Protein AF-A0ABD3QYZ2-F1 (afdb_monomer_lite)

Foldseek 3Di:
DDPVVVVVLVVCLVCCLVPNDQCPVPDDPVSSVVSLVPHDLPHDVLSCLPRDPDLVNLVVNCVVVVNDPDPDVDGSLLSVLQVVVLVCQQPDQDPVVLVVCLSVQASHQEHARAAGDPPRPVVSSVVSRPNHNYYHYHHDDDPDPPPDD

Organism: NCBI:txid382360

pLDDT: mean 82.1, std 14.22, range [35.53, 96.38]

Radius of gyration: 19.43 Å; chains: 1; bounding box: 58×26×64 Å

Secondary structure (DSSP, 8-state):
--HHHHHHHHHHHHHTTTS---HHHHS-HHHHHHHHHHS-S---HHHHHHH---HHHHHHHHHHTT------SS-HHHHHHHHHHHHHHHH---HHHHHHHTTTGGG--EEEEEEEPTT--HHHHHHT-TT--EEEEEE----------

Structure (mmCIF, N/CA/C/O backbone):
data_AF-A0ABD3QYZ2-F1
#
_entry.id   AF-A0ABD3QYZ2-F1
#
loop_
_atom_site.group_PDB
_atom_site.id
_atom_site.type_symbol
_atom_site.label_atom_id
_atom_site.label_alt_id
_atom_site.label_comp_id
_atom_site.label_asym_id
_atom_site.label_entity_id
_atom_site.label_seq_id
_atom_site.pdbx_PDB_ins_code
_atom_site.Cartn_x
_atom_site.Cartn_y
_atom_site.Cartn_z
_atom_site.occupancy
_atom_site.B_iso_or_equiv
_atom_site.auth_seq_id
_atom_site.auth_comp_id
_atom_site.auth_asym_id
_atom_site.auth_atom_id
_atom_site.pdbx_PDB_model_num
ATOM 1 N N . MET A 1 1 ? -14.288 8.506 27.638 1.00 55.12 1 MET A N 1
ATOM 2 C CA . MET A 1 1 ? -13.629 7.222 27.317 1.00 55.12 1 MET A CA 1
ATOM 3 C C . MET A 1 1 ? -12.723 6.863 28.482 1.00 55.12 1 MET A C 1
ATOM 5 O O . MET A 1 1 ? -12.199 7.773 29.112 1.00 55.12 1 MET A O 1
ATOM 9 N N . ASN A 1 2 ? -12.652 5.583 28.854 1.00 72.94 2 ASN A N 1
ATOM 10 C CA . ASN A 1 2 ? -11.931 5.132 30.047 1.00 72.94 2 ASN A CA 1
ATOM 11 C C . ASN A 1 2 ? -10.438 4.970 29.720 1.00 72.94 2 ASN A C 1
ATOM 13 O O . ASN A 1 2 ? -10.101 4.380 28.702 1.00 72.94 2 ASN A O 1
ATOM 17 N N . ALA A 1 3 ? -9.535 5.412 30.600 1.00 85.25 3 ALA A N 1
ATOM 18 C CA . ALA A 1 3 ? -8.085 5.352 30.356 1.00 85.25 3 ALA A CA 1
ATOM 19 C C . ALA A 1 3 ? -7.567 3.941 29.991 1.00 85.25 3 ALA A C 1
ATOM 21 O O . ALA A 1 3 ? -6.626 3.798 29.218 1.00 85.25 3 ALA A O 1
ATOM 22 N N . LEU A 1 4 ? -8.217 2.889 30.505 1.00 86.94 4 LEU A N 1
ATOM 23 C CA . LEU A 1 4 ? -7.903 1.495 30.176 1.00 86.94 4 LEU A CA 1
ATOM 24 C C . LEU A 1 4 ? -8.249 1.120 28.728 1.00 86.94 4 LEU A C 1
ATOM 26 O O . LEU A 1 4 ? -7.499 0.372 28.109 1.00 86.94 4 LEU A O 1
ATOM 30 N N . SER A 1 5 ? -9.362 1.625 28.181 1.00 87.62 5 SER A N 1
ATOM 31 C CA . SER A 1 5 ? -9.743 1.333 26.794 1.00 87.62 5 SER A CA 1
ATOM 32 C C . SER A 1 5 ? -8.816 2.022 25.799 1.00 87.62 5 SER A C 1
ATOM 34 O O . SER A 1 5 ? -8.468 1.421 24.789 1.00 87.62 5 SER A O 1
ATOM 36 N N . ASP A 1 6 ? -8.378 3.246 26.105 1.00 90.31 6 ASP A N 1
ATOM 37 C CA . ASP A 1 6 ? -7.425 3.961 25.252 1.00 90.31 6 ASP A CA 1
ATOM 38 C C . ASP A 1 6 ? -6.035 3.305 25.300 1.00 90.31 6 ASP A C 1
ATOM 40 O O . ASP A 1 6 ? -5.421 3.102 24.258 1.00 90.31 6 ASP A O 1
ATOM 44 N N . LEU A 1 7 ? -5.586 2.844 26.475 1.00 92.19 7 LEU A N 1
ATOM 45 C CA . LEU A 1 7 ? -4.326 2.103 26.592 1.00 92.19 7 LEU A CA 1
ATOM 46 C C . LEU A 1 7 ? -4.354 0.769 25.828 1.00 92.19 7 LEU A C 1
ATOM 48 O O . LEU A 1 7 ? -3.379 0.411 25.169 1.00 92.19 7 LEU A O 1
ATOM 52 N N . ALA A 1 8 ? -5.462 0.027 25.915 1.00 91.88 8 ALA A N 1
ATOM 53 C CA . ALA A 1 8 ? -5.625 -1.222 25.176 1.00 91.88 8 ALA A CA 1
ATOM 54 C C . ALA A 1 8 ? -5.615 -0.977 23.661 1.00 91.88 8 ALA A C 1
ATOM 56 O O . ALA A 1 8 ? -4.947 -1.704 22.928 1.00 91.88 8 ALA A O 1
ATOM 57 N N . PHE A 1 9 ? -6.303 0.070 23.203 1.00 94.06 9 PHE A N 1
ATOM 58 C CA . PHE A 1 9 ? -6.311 0.469 21.800 1.00 94.06 9 PHE A CA 1
ATOM 59 C C . PHE A 1 9 ? -4.901 0.811 21.299 1.00 94.06 9 PHE A C 1
ATOM 61 O O . PHE A 1 9 ? -4.452 0.244 20.304 1.00 94.06 9 PHE A O 1
ATOM 68 N N . ASP A 1 10 ? -4.166 1.659 22.023 1.00 94.19 10 ASP A N 1
ATOM 69 C CA . ASP A 1 10 ? -2.799 2.041 21.655 1.00 94.19 10 ASP A CA 1
ATOM 70 C C . ASP A 1 10 ? -1.863 0.830 21.587 1.00 94.19 10 ASP A C 1
ATOM 72 O O . 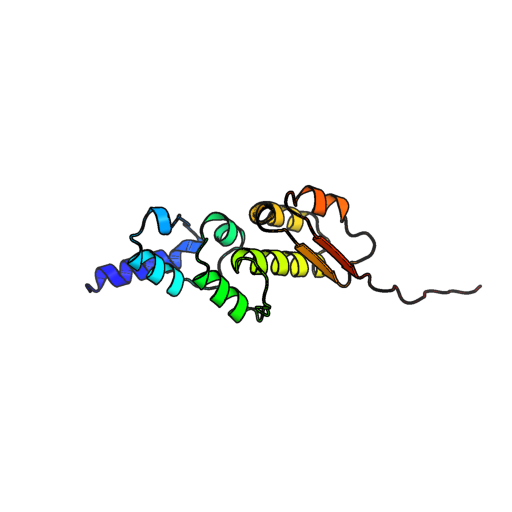ASP A 1 10 ? -0.988 0.757 20.720 1.00 94.19 10 ASP A O 1
ATOM 76 N N . GLN A 1 11 ? -2.038 -0.135 22.494 1.00 94.25 11 GLN A N 1
ATOM 77 C CA . GLN A 1 11 ? -1.252 -1.361 22.488 1.00 94.25 11 GLN A CA 1
ATOM 78 C C . GLN A 1 11 ? -1.548 -2.212 21.250 1.00 94.25 11 GLN A C 1
ATOM 80 O O . GLN A 1 11 ? -0.606 -2.685 20.617 1.00 94.25 11 GLN A O 1
ATOM 85 N N . VAL A 1 12 ? -2.825 -2.367 20.885 1.00 94.31 12 VAL A N 1
ATOM 86 C CA . VAL A 1 12 ? -3.251 -3.114 19.691 1.00 94.31 12 VAL A CA 1
ATOM 87 C C . VAL A 1 12 ? -2.685 -2.480 18.419 1.00 94.31 12 VAL A C 1
ATOM 89 O O . VAL A 1 12 ? -2.134 -3.191 17.579 1.00 94.31 12 VAL A O 1
ATOM 92 N N . VAL A 1 13 ? -2.743 -1.148 18.302 1.00 95.31 13 VAL A N 1
ATOM 93 C CA . VAL A 1 13 ? -2.150 -0.404 17.176 1.00 95.31 13 VAL A CA 1
ATOM 94 C C . VAL A 1 13 ? -0.640 -0.647 17.091 1.00 95.31 13 VAL A C 1
ATOM 96 O O . VAL A 1 13 ? -0.121 -0.956 16.021 1.00 95.31 13 VAL A O 1
ATOM 99 N N . LYS A 1 14 ? 0.079 -0.566 18.218 1.00 94.44 14 LYS A N 1
ATOM 100 C CA . LYS A 1 14 ? 1.539 -0.763 18.256 1.00 94.44 14 LYS A CA 1
ATOM 101 C C . LYS A 1 14 ? 1.967 -2.195 17.943 1.00 94.44 14 LYS A C 1
ATOM 103 O O . LYS A 1 14 ? 3.025 -2.390 17.351 1.00 94.44 14 LYS A O 1
ATOM 108 N N . SER A 1 15 ? 1.182 -3.193 18.345 1.00 94.50 15 SER A N 1
ATOM 109 C CA . SER A 1 15 ? 1.505 -4.604 18.110 1.00 94.50 15 SER A CA 1
ATOM 110 C C . SER A 1 15 ? 1.059 -5.123 16.746 1.00 94.50 15 SER A C 1
ATOM 112 O O . SER A 1 15 ? 1.326 -6.277 16.432 1.00 94.50 15 SER A O 1
ATOM 114 N N . PHE A 1 16 ? 0.382 -4.314 15.929 1.00 95.69 16 PHE A N 1
ATOM 115 C CA . PHE A 1 16 ? -0.224 -4.799 14.689 1.00 95.69 16 PHE A CA 1
ATOM 116 C C . PHE A 1 16 ? 0.778 -5.459 13.734 1.00 95.69 16 PHE A C 1
ATOM 118 O O . PHE A 1 16 ? 0.497 -6.514 13.180 1.00 95.69 16 PHE A O 1
ATOM 125 N N . ASN A 1 17 ? 1.981 -4.895 13.586 1.00 93.19 17 ASN A N 1
ATOM 126 C CA . ASN A 1 17 ? 2.993 -5.460 12.687 1.00 93.19 17 ASN A CA 1
ATOM 127 C C . ASN A 1 17 ? 3.524 -6.829 13.164 1.00 93.19 17 ASN A C 1
ATOM 129 O O . ASN A 1 17 ? 3.999 -7.615 12.352 1.00 93.19 17 ASN A O 1
ATOM 133 N N . SER A 1 18 ? 3.469 -7.120 14.471 1.00 93.69 18 SER A N 1
ATOM 134 C CA . SER A 1 18 ? 3.923 -8.400 15.037 1.00 93.69 18 SER A CA 1
ATOM 135 C C . SER A 1 18 ? 2.799 -9.420 15.225 1.00 93.69 18 SER A C 1
ATOM 137 O O . SER A 1 18 ? 3.064 -10.620 15.221 1.00 93.69 18 SER A O 1
ATOM 139 N N . ALA A 1 19 ? 1.559 -8.960 15.380 1.00 94.19 19 ALA A N 1
ATOM 140 C CA . ALA A 1 19 ? 0.366 -9.786 15.519 1.00 94.19 19 ALA A CA 1
ATOM 141 C C . ALA A 1 19 ? -0.781 -9.188 14.682 1.00 94.19 19 ALA A C 1
ATOM 143 O O . ALA A 1 19 ? -1.698 -8.576 15.242 1.00 94.19 19 ALA A O 1
ATOM 144 N N . PRO A 1 20 ? -0.714 -9.313 13.344 1.00 94.56 20 PRO A N 1
ATOM 145 C CA . PRO A 1 20 ? -1.710 -8.733 12.459 1.00 94.56 20 PRO A CA 1
ATOM 146 C C . PRO A 1 20 ? -3.039 -9.490 12.543 1.00 94.56 20 PRO A C 1
ATOM 148 O O . PRO A 1 20 ? -3.093 -10.680 12.857 1.00 94.56 20 PRO A O 1
ATOM 151 N N . PHE A 1 21 ? -4.119 -8.781 12.248 1.00 95.06 21 PHE A N 1
ATOM 152 C CA . PHE A 1 21 ? -5.486 -9.295 12.180 1.00 95.06 21 PHE A CA 1
ATOM 153 C C . PHE A 1 21 ? -6.269 -8.472 11.156 1.00 95.06 21 PHE A C 1
ATOM 155 O O . PHE A 1 21 ? -5.803 -7.407 10.774 1.00 95.06 21 PHE A O 1
ATOM 162 N N . HIS A 1 22 ? -7.449 -8.922 10.727 1.00 93.44 22 HIS A N 1
ATOM 163 C CA . HIS A 1 22 ? -8.315 -8.142 9.836 1.00 93.44 22 HIS A CA 1
ATOM 164 C C . HIS A 1 22 ? -9.157 -7.151 10.659 1.00 93.44 22 HIS A C 1
ATOM 166 O O . HIS A 1 22 ? -10.106 -7.577 11.328 1.00 93.44 22 HIS A O 1
ATOM 172 N N . PRO A 1 23 ? -8.841 -5.837 10.674 1.00 92.75 23 PRO A N 1
ATOM 173 C CA . PRO A 1 23 ? -9.516 -4.902 11.572 1.00 92.75 23 PRO A CA 1
ATOM 174 C C . PRO A 1 23 ? -10.986 -4.706 11.209 1.00 92.75 23 PRO A C 1
ATOM 176 O O . PRO A 1 23 ? -11.814 -4.561 12.101 1.00 92.75 23 PRO A O 1
ATOM 179 N N . GLU A 1 24 ? -11.320 -4.781 9.922 1.00 90.12 24 GLU A N 1
ATOM 180 C CA . GLU A 1 24 ? -12.693 -4.656 9.417 1.00 90.12 24 GLU A CA 1
ATOM 181 C C . GLU A 1 24 ? -13.590 -5.846 9.792 1.00 90.12 24 GLU A C 1
ATOM 183 O O . GLU A 1 24 ? -14.807 -5.699 9.869 1.00 90.12 24 GLU A O 1
ATOM 188 N N . GLU A 1 25 ? -13.003 -7.016 10.064 1.00 92.00 25 GLU A N 1
ATOM 189 C CA . GLU A 1 25 ? -13.743 -8.212 10.485 1.00 92.00 25 GLU A CA 1
ATOM 190 C C . GLU A 1 25 ? -13.966 -8.258 12.003 1.00 92.00 25 GLU A C 1
ATOM 192 O O . GLU A 1 25 ? -14.962 -8.810 12.473 1.00 92.00 25 GLU A O 1
ATOM 197 N N . LEU A 1 26 ? -13.028 -7.703 12.781 1.00 91.44 26 LEU A N 1
ATOM 198 C CA . LEU A 1 26 ? -13.004 -7.838 14.242 1.00 91.44 26 LEU A CA 1
ATOM 199 C C . LEU A 1 26 ? -13.438 -6.578 14.999 1.00 91.44 26 LEU A C 1
ATOM 201 O O . LEU A 1 26 ? -13.840 -6.674 16.161 1.00 91.44 26 LEU A O 1
ATOM 205 N N . LEU A 1 27 ? -13.336 -5.400 14.385 1.00 91.38 27 LEU A N 1
ATOM 206 C CA . LEU A 1 27 ? -13.676 -4.122 15.005 1.00 91.38 27 LEU A CA 1
ATOM 207 C C . LEU A 1 27 ? -14.968 -3.575 14.400 1.00 91.38 27 LEU A C 1
ATOM 209 O O . LEU A 1 27 ? -15.303 -3.819 13.245 1.00 91.38 27 LEU A O 1
ATOM 213 N N . ASN A 1 28 ? -15.704 -2.785 15.182 1.00 93.25 28 ASN A N 1
ATOM 214 C CA . ASN A 1 28 ? -16.773 -1.981 14.596 1.00 93.25 28 ASN A CA 1
ATOM 215 C C . ASN A 1 28 ? -16.175 -0.892 13.688 1.00 93.25 28 ASN A C 1
ATOM 217 O O . ASN A 1 28 ? -15.015 -0.511 13.849 1.00 93.25 28 ASN A O 1
ATOM 221 N N . ARG A 1 29 ? -16.995 -0.365 12.775 1.00 92.25 29 ARG A N 1
ATOM 222 C CA . ARG A 1 29 ? -16.572 0.611 11.767 1.00 92.25 29 ARG A CA 1
ATOM 223 C C . ARG A 1 29 ? -15.824 1.813 12.355 1.00 92.25 29 ARG A C 1
ATOM 225 O O . ARG A 1 29 ? -14.715 2.091 11.919 1.00 92.25 29 ARG A O 1
ATOM 232 N N . ASP A 1 30 ? -16.381 2.479 13.365 1.00 92.69 30 ASP A N 1
ATOM 233 C CA . ASP A 1 30 ? -15.774 3.686 13.950 1.00 92.69 30 ASP A CA 1
ATOM 234 C C . ASP A 1 30 ? -14.410 3.387 14.604 1.00 92.69 30 ASP A C 1
ATOM 236 O O . ASP A 1 30 ? -13.476 4.190 14.550 1.00 92.69 30 ASP A O 1
ATOM 240 N N . VAL A 1 31 ? -14.273 2.210 15.225 1.00 93.00 31 VAL A N 1
ATOM 241 C CA . VAL A 1 31 ? -13.019 1.761 15.840 1.00 93.00 31 VAL A CA 1
ATOM 242 C C . VAL A 1 31 ? -12.009 1.326 14.778 1.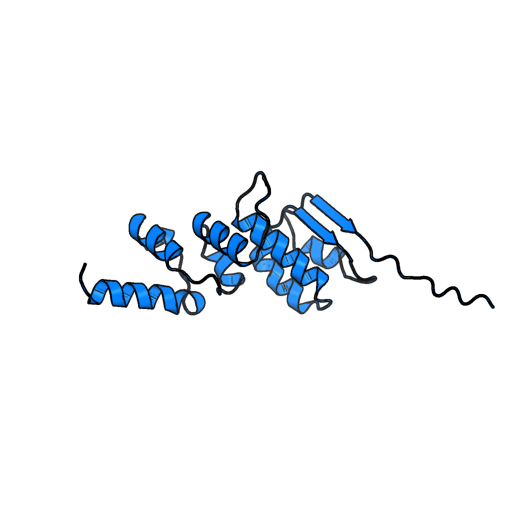00 93.00 31 VAL A C 1
ATOM 244 O O . VAL A 1 31 ? -10.826 1.607 14.957 1.00 93.00 31 VAL A O 1
ATOM 247 N N . ALA A 1 32 ? -12.441 0.699 13.681 1.00 94.44 32 ALA A N 1
ATOM 248 C CA . ALA A 1 32 ? -11.580 0.360 12.548 1.00 94.44 32 ALA A CA 1
ATOM 249 C C . ALA A 1 32 ? -11.043 1.627 11.860 1.00 94.44 32 ALA A C 1
ATOM 251 O O . ALA A 1 32 ? -9.837 1.752 11.664 1.00 94.44 32 ALA A O 1
ATOM 252 N N . GLU A 1 33 ? -11.903 2.616 11.599 1.00 93.75 33 GLU A N 1
ATOM 253 C CA . GLU A 1 33 ? -11.501 3.915 11.041 1.00 93.75 33 GLU A CA 1
ATOM 254 C C . GLU A 1 33 ? -10.482 4.619 11.962 1.00 93.75 33 GLU A C 1
ATOM 256 O O . GLU A 1 33 ? -9.423 5.068 11.510 1.00 93.75 33 GLU A O 1
ATOM 261 N N . ARG A 1 34 ? -10.731 4.641 13.283 1.00 95.38 34 ARG A N 1
ATOM 262 C CA . ARG A 1 34 ? -9.770 5.167 14.274 1.00 95.38 34 ARG A CA 1
ATOM 263 C C . ARG A 1 34 ? -8.464 4.365 14.294 1.00 95.38 34 ARG A C 1
ATOM 265 O O . ARG A 1 34 ? -7.392 4.959 14.436 1.00 95.38 34 ARG A O 1
ATOM 272 N N . PHE A 1 35 ? -8.544 3.038 14.196 1.00 96.38 35 PHE A N 1
ATOM 273 C CA . PHE A 1 35 ? -7.394 2.131 14.168 1.00 96.38 35 PHE A CA 1
ATOM 274 C C . PHE A 1 35 ? -6.497 2.446 12.978 1.00 96.38 35 PHE A C 1
ATOM 276 O O . PHE A 1 35 ? -5.325 2.765 13.177 1.00 96.38 35 PHE A O 1
ATOM 283 N N . PHE A 1 36 ? -7.057 2.465 11.767 1.00 96.12 36 PHE A N 1
ATOM 284 C CA . PHE A 1 36 ? -6.297 2.779 10.567 1.00 96.12 36 PHE A CA 1
ATOM 285 C C . PHE A 1 36 ? -5.714 4.181 10.638 1.00 96.12 36 PHE A C 1
ATOM 287 O O . PHE A 1 36 ? -4.539 4.336 10.331 1.00 96.12 36 PHE A O 1
ATOM 294 N N . ALA A 1 37 ? -6.462 5.187 11.105 1.00 95.12 37 ALA A N 1
ATOM 295 C CA . ALA A 1 37 ? -5.959 6.553 11.279 1.00 95.12 37 ALA A CA 1
ATOM 296 C C . ALA A 1 37 ? -4.772 6.667 12.259 1.00 95.12 37 ALA A C 1
ATOM 298 O O . ALA A 1 37 ? -3.940 7.559 12.098 1.00 95.12 37 ALA A O 1
ATOM 299 N N . SER A 1 38 ? -4.686 5.771 13.247 1.00 95.19 38 SER A N 1
ATOM 300 C CA . SER A 1 38 ? -3.622 5.752 14.266 1.00 95.19 38 SER A CA 1
ATOM 301 C C . SER A 1 38 ? -2.428 4.874 13.886 1.00 95.19 38 SER A C 1
ATOM 303 O O . SER A 1 38 ? -1.392 4.924 14.549 1.00 95.19 38 SER A O 1
ATOM 305 N N . LEU A 1 39 ? -2.575 4.039 12.857 1.00 95.75 39 LEU A N 1
ATOM 306 C CA . LEU A 1 39 ? -1.565 3.069 12.467 1.00 95.75 39 LEU A CA 1
ATOM 307 C C . LEU A 1 39 ? -0.340 3.761 11.852 1.00 95.75 39 LEU A C 1
ATOM 309 O O . LEU A 1 39 ? -0.464 4.674 11.033 1.00 95.75 39 LEU A O 1
ATOM 313 N N . SER A 1 40 ? 0.849 3.303 12.254 1.00 93.31 40 SER A N 1
ATOM 314 C CA . SER A 1 40 ? 2.127 3.747 11.685 1.00 93.31 40 SER A CA 1
ATOM 315 C C . SER A 1 40 ? 2.187 3.447 10.188 1.00 93.31 40 SER A C 1
ATOM 317 O O . SER A 1 40 ? 1.642 2.442 9.751 1.00 93.31 40 SER A O 1
ATOM 319 N N . THR A 1 41 ? 2.898 4.267 9.413 1.00 92.12 41 THR A N 1
ATOM 320 C CA . THR A 1 41 ? 3.212 3.982 8.000 1.00 92.12 41 THR A CA 1
ATOM 321 C C . THR A 1 41 ? 4.410 3.039 7.825 1.00 92.12 41 THR A C 1
ATOM 323 O O . THR A 1 41 ? 4.715 2.628 6.706 1.00 92.12 41 THR A O 1
ATOM 326 N N . ASP A 1 42 ? 5.083 2.679 8.921 1.00 91.69 42 ASP A N 1
ATOM 327 C CA . ASP A 1 42 ? 6.207 1.737 8.966 1.00 91.69 42 ASP A CA 1
ATOM 328 C C . ASP A 1 42 ? 5.722 0.315 9.300 1.00 91.69 42 ASP A C 1
ATOM 330 O O . ASP A 1 42 ? 5.949 -0.220 10.387 1.00 91.69 42 ASP A O 1
ATOM 334 N N . ILE A 1 43 ? 4.951 -0.266 8.380 1.00 92.19 43 ILE A N 1
ATOM 335 C CA . ILE A 1 43 ? 4.412 -1.629 8.468 1.00 92.19 43 ILE A CA 1
ATOM 336 C C . ILE A 1 43 ? 5.010 -2.453 7.331 1.00 92.19 43 ILE A C 1
ATOM 338 O O . ILE A 1 43 ? 5.189 -1.951 6.219 1.00 92.19 43 ILE A O 1
ATOM 342 N N . SER A 1 44 ? 5.319 -3.720 7.611 1.00 90.81 44 SER A N 1
ATOM 343 C CA . SER A 1 44 ? 5.896 -4.624 6.613 1.00 90.81 44 SER A CA 1
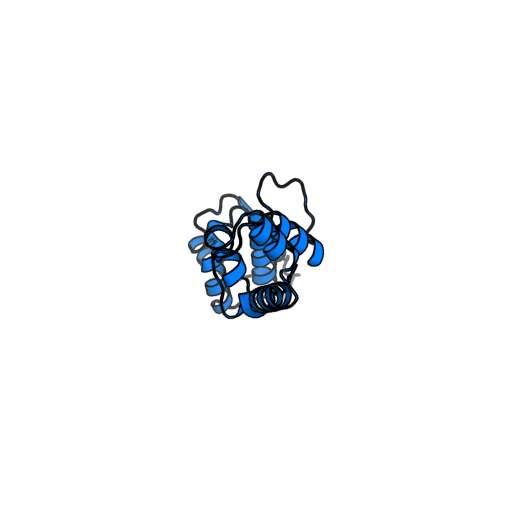ATOM 344 C C . SER A 1 44 ? 4.943 -4.846 5.439 1.00 90.81 44 SER A C 1
ATOM 346 O O . SER A 1 44 ? 3.727 -4.943 5.611 1.00 90.81 44 SER A O 1
ATOM 348 N N . GLU A 1 45 ? 5.481 -4.956 4.226 1.00 88.19 45 GLU A N 1
ATOM 349 C CA . GLU A 1 45 ? 4.643 -4.966 3.028 1.00 88.19 45 GLU A CA 1
ATOM 350 C C . GLU A 1 45 ? 3.764 -6.220 2.914 1.00 88.19 45 GLU A C 1
ATOM 352 O O . GLU A 1 45 ? 2.667 -6.149 2.366 1.00 88.19 45 GLU A O 1
ATOM 357 N N . SER A 1 46 ? 4.195 -7.349 3.486 1.00 88.00 46 SER A N 1
ATOM 358 C CA . SER A 1 46 ? 3.372 -8.559 3.583 1.00 88.00 46 SER A CA 1
ATOM 359 C C . SER A 1 46 ? 2.144 -8.349 4.467 1.00 88.00 46 SER A C 1
ATOM 361 O O . SER A 1 46 ? 1.060 -8.822 4.132 1.00 88.00 46 SER A O 1
ATOM 363 N N . VAL A 1 47 ? 2.284 -7.601 5.566 1.00 91.44 47 VAL A N 1
ATOM 364 C CA . VAL A 1 47 ? 1.153 -7.249 6.430 1.00 91.44 47 VAL A CA 1
ATOM 365 C C . VAL A 1 47 ? 0.221 -6.275 5.714 1.00 91.44 47 VAL A C 1
ATOM 367 O O . VAL A 1 47 ? -0.992 -6.474 5.730 1.00 91.44 47 VAL A O 1
ATOM 370 N N . LEU A 1 48 ? 0.777 -5.267 5.034 1.00 92.81 48 LEU A N 1
ATOM 371 C CA . LEU A 1 48 ? -0.001 -4.319 4.231 1.00 92.81 48 LEU A CA 1
ATOM 372 C C . LEU A 1 48 ? -0.837 -5.019 3.155 1.00 92.81 48 LEU A C 1
ATOM 374 O O . LEU A 1 48 ? -1.994 -4.666 2.944 1.00 92.81 48 LEU A O 1
ATOM 378 N N . ALA A 1 49 ? -0.252 -5.999 2.465 1.00 90.19 49 ALA A N 1
ATOM 379 C CA . ALA A 1 49 ? -0.905 -6.662 1.345 1.00 90.19 49 ALA A CA 1
ATOM 380 C C . ALA A 1 49 ? -2.100 -7.512 1.792 1.00 90.19 49 ALA A C 1
ATOM 382 O O . ALA A 1 49 ? -3.110 -7.563 1.088 1.00 90.19 49 ALA A O 1
ATOM 383 N N . VAL A 1 50 ? -1.992 -8.141 2.966 1.00 90.94 50 VAL A N 1
ATOM 384 C CA . VAL A 1 50 ? -2.960 -9.133 3.450 1.00 90.94 50 VAL A CA 1
ATOM 385 C C . VAL A 1 50 ? -4.012 -8.535 4.384 1.00 90.94 50 VAL A C 1
ATOM 387 O O . VAL A 1 50 ? -5.167 -8.930 4.308 1.00 90.94 50 VAL A O 1
ATOM 390 N N . PHE A 1 51 ? -3.641 -7.604 5.268 1.00 93.38 51 PHE A N 1
ATOM 391 C CA . PHE A 1 51 ? -4.493 -7.216 6.405 1.00 93.38 51 PHE A CA 1
ATOM 392 C C . PHE A 1 51 ? -5.029 -5.785 6.352 1.00 93.38 51 PHE A C 1
ATOM 394 O O . PHE A 1 51 ? -5.793 -5.392 7.234 1.00 93.38 51 PHE A O 1
ATOM 401 N N . ILE A 1 52 ? -4.619 -4.990 5.363 1.00 92.88 52 ILE A N 1
ATOM 402 C CA . ILE A 1 52 ? -5.064 -3.603 5.225 1.00 92.88 52 ILE A CA 1
ATOM 403 C C . ILE A 1 52 ? -5.685 -3.406 3.849 1.00 92.88 52 ILE A C 1
ATOM 405 O O . ILE A 1 52 ? -5.006 -3.580 2.840 1.00 92.88 52 ILE A O 1
ATOM 409 N N . ASP A 1 53 ? -6.942 -2.973 3.820 1.00 90.44 53 ASP A N 1
ATOM 410 C CA . ASP A 1 53 ? -7.649 -2.538 2.608 1.00 90.44 53 ASP A CA 1
ATOM 411 C C . ASP A 1 53 ? -8.141 -1.080 2.698 1.00 90.44 53 ASP A C 1
ATOM 413 O O . ASP A 1 53 ? -8.692 -0.548 1.736 1.00 90.44 53 ASP A O 1
ATOM 417 N N . ASP A 1 54 ? -7.866 -0.395 3.816 1.00 92.62 54 ASP A N 1
ATOM 418 C CA . ASP A 1 54 ? -8.276 0.992 4.043 1.00 92.62 54 ASP A CA 1
ATOM 419 C C . ASP A 1 54 ? -7.564 1.971 3.097 1.00 92.62 54 ASP A C 1
ATOM 421 O O . ASP A 1 54 ? -6.359 2.233 3.192 1.00 92.62 54 ASP A O 1
ATOM 425 N N . ASP A 1 55 ? -8.339 2.561 2.191 1.00 91.00 55 ASP A N 1
ATOM 426 C CA . ASP A 1 55 ? -7.847 3.504 1.184 1.00 91.00 55 ASP A CA 1
ATOM 427 C C . ASP A 1 55 ? -7.296 4.790 1.835 1.00 91.00 55 ASP A C 1
ATOM 429 O O . ASP A 1 55 ? -6.317 5.373 1.363 1.00 91.00 55 ASP A O 1
ATOM 433 N N . GLY A 1 56 ? -7.849 5.192 2.988 1.00 91.62 56 GLY A N 1
ATOM 434 C CA . GLY A 1 56 ? -7.356 6.321 3.778 1.00 91.62 56 GLY A CA 1
ATOM 435 C C . GLY A 1 56 ? -5.939 6.099 4.316 1.00 91.62 56 GLY A C 1
ATOM 436 O O . GLY A 1 56 ? -5.106 7.011 4.282 1.00 91.62 56 GLY A O 1
ATOM 437 N N . TYR A 1 57 ? -5.638 4.890 4.783 1.00 94.62 57 TYR A N 1
ATOM 438 C CA . TYR A 1 57 ? -4.312 4.474 5.219 1.00 94.62 57 TYR A CA 1
ATOM 439 C C . TYR A 1 57 ? -3.320 4.505 4.058 1.00 94.62 57 TYR A C 1
ATOM 441 O O . TYR A 1 57 ? -2.274 5.151 4.170 1.00 94.62 57 TYR A O 1
ATOM 449 N N . PHE A 1 58 ? -3.656 3.879 2.925 1.00 93.44 58 PHE A N 1
ATOM 450 C CA . PHE A 1 58 ? -2.765 3.872 1.764 1.00 93.44 58 PHE A CA 1
ATOM 451 C C . PHE A 1 58 ? -2.553 5.272 1.185 1.00 93.44 58 PHE A C 1
ATOM 453 O O . PHE A 1 58 ? -1.434 5.596 0.791 1.00 93.44 58 PHE A O 1
ATOM 460 N N . SER A 1 59 ? -3.564 6.143 1.221 1.00 92.00 59 SER A N 1
ATOM 461 C CA . SER A 1 59 ? -3.414 7.550 0.841 1.00 92.00 59 SER A CA 1
ATOM 462 C C . SER A 1 59 ? -2.335 8.252 1.675 1.00 92.00 59 SER A C 1
ATOM 464 O O . SER A 1 59 ? -1.416 8.863 1.122 1.00 92.00 59 SER A O 1
ATOM 466 N N . ARG A 1 60 ? -2.382 8.112 3.010 1.00 93.44 60 ARG A N 1
ATOM 467 C CA . ARG A 1 60 ? -1.361 8.683 3.909 1.00 93.44 60 ARG A CA 1
ATOM 468 C C . ARG A 1 60 ? 0.011 8.051 3.694 1.00 93.44 60 ARG A C 1
ATOM 470 O O . ARG A 1 60 ? 1.018 8.760 3.706 1.00 93.44 60 ARG A O 1
ATOM 477 N N . LEU A 1 61 ? 0.061 6.739 3.474 1.00 93.25 61 LEU A N 1
ATOM 478 C CA . LEU A 1 61 ? 1.301 6.021 3.193 1.00 93.25 61 LEU A CA 1
ATOM 479 C C . LEU A 1 61 ? 1.963 6.534 1.905 1.00 93.25 61 LEU A C 1
ATOM 481 O O . LEU A 1 61 ? 3.136 6.908 1.938 1.00 93.25 61 LEU A O 1
ATOM 485 N N . CYS A 1 62 ? 1.212 6.643 0.807 1.00 91.19 62 CYS A N 1
ATOM 486 C CA . CYS A 1 62 ? 1.689 7.209 -0.455 1.00 91.19 62 CYS A CA 1
ATOM 487 C C . CYS A 1 62 ? 2.214 8.638 -0.274 1.00 91.19 62 CYS A C 1
ATOM 489 O O . CYS A 1 62 ? 3.322 8.940 -0.720 1.00 91.19 62 CYS A O 1
ATOM 491 N N . GLN A 1 63 ? 1.471 9.494 0.436 1.00 90.31 63 GLN A N 1
ATOM 492 C CA . GLN A 1 63 ? 1.904 10.865 0.732 1.00 90.31 63 GLN A CA 1
ATOM 493 C C . GLN A 1 63 ? 3.218 10.896 1.521 1.00 90.31 63 GLN A C 1
ATOM 495 O O . GLN A 1 63 ? 4.121 11.655 1.174 1.00 90.31 63 GLN A O 1
ATOM 500 N N . SER A 1 64 ? 3.360 10.041 2.540 1.00 90.94 64 SER A N 1
ATOM 501 C CA . SER A 1 64 ? 4.574 9.973 3.367 1.00 90.94 64 SER A CA 1
ATOM 502 C C . SER A 1 64 ? 5.821 9.550 2.583 1.00 90.94 64 SER A C 1
ATOM 504 O O . SER A 1 64 ? 6.929 9.953 2.931 1.00 90.94 64 SER A O 1
ATOM 506 N N . ARG A 1 65 ? 5.642 8.782 1.500 1.00 87.69 65 ARG A N 1
ATOM 507 C CA . ARG A 1 65 ? 6.717 8.341 0.600 1.00 87.69 65 ARG A CA 1
ATOM 508 C C . ARG A 1 65 ? 6.904 9.246 -0.622 1.00 87.69 65 ARG A C 1
ATOM 510 O O . ARG A 1 65 ? 7.708 8.931 -1.490 1.00 87.69 65 ARG A O 1
ATOM 517 N N . GLY A 1 66 ? 6.174 10.360 -0.712 1.00 85.75 66 GLY A N 1
ATOM 518 C CA . GLY A 1 66 ? 6.242 11.264 -1.863 1.00 85.75 66 GLY A CA 1
ATOM 519 C C . GLY A 1 66 ? 5.724 10.647 -3.168 1.00 85.75 66 GLY A C 1
ATOM 520 O O . GLY A 1 66 ? 6.045 11.143 -4.248 1.00 85.75 66 GLY A O 1
ATOM 521 N N . ILE A 1 67 ? 4.923 9.580 -3.087 1.00 85.50 67 ILE A N 1
ATOM 522 C CA . ILE A 1 67 ? 4.310 8.946 -4.255 1.00 85.50 67 ILE A CA 1
ATOM 523 C C . ILE A 1 67 ? 3.247 9.902 -4.785 1.00 85.50 67 ILE A C 1
ATOM 525 O O . ILE A 1 67 ? 2.263 10.208 -4.106 1.00 85.50 67 ILE A O 1
ATOM 529 N N . ALA A 1 68 ? 3.459 10.396 -6.005 1.00 74.31 68 ALA A N 1
ATOM 530 C CA . ALA A 1 68 ? 2.524 11.303 -6.643 1.00 74.31 68 ALA A CA 1
ATOM 531 C C . ALA A 1 68 ? 1.204 10.573 -6.894 1.00 74.31 68 ALA A C 1
ATOM 533 O O . ALA A 1 68 ? 1.116 9.702 -7.761 1.00 74.31 68 ALA A O 1
ATOM 534 N N . ILE A 1 69 ? 0.172 10.985 -6.162 1.00 69.06 69 ILE A N 1
ATOM 535 C CA . ILE A 1 69 ? -1.216 10.626 -6.422 1.00 69.06 69 ILE A CA 1
ATOM 536 C C . ILE A 1 69 ? -1.608 11.322 -7.728 1.00 69.06 69 ILE A C 1
ATOM 538 O O . ILE A 1 69 ? -2.193 12.403 -7.741 1.00 69.06 69 ILE A O 1
ATOM 542 N N . LYS A 1 70 ? -1.182 10.768 -8.863 1.00 61.12 70 LYS A N 1
ATOM 543 C CA . LYS A 1 70 ? -1.799 11.106 -10.142 1.00 61.12 70 LYS A CA 1
ATOM 544 C C . LYS A 1 70 ? -3.211 10.541 -10.130 1.00 61.12 70 LYS A C 1
ATOM 546 O O . LYS A 1 70 ? -3.494 9.622 -9.365 1.00 61.12 70 LYS A O 1
ATOM 551 N N . GLU A 1 71 ? -4.074 11.073 -10.988 1.00 52.81 71 GLU A N 1
ATOM 552 C CA . GLU A 1 71 ? -5.384 10.498 -11.305 1.00 52.81 71 GLU A CA 1
ATOM 553 C C . GLU A 1 71 ? -5.199 9.097 -11.923 1.00 52.81 71 GLU A C 1
ATOM 555 O O . GLU A 1 71 ? -5.347 8.876 -13.122 1.00 52.81 71 GLU A O 1
ATOM 560 N N . HIS A 1 72 ? -4.779 8.134 -11.112 1.00 51.19 72 HIS A N 1
ATOM 561 C CA . HIS A 1 72 ? -4.868 6.725 -11.411 1.00 51.19 72 HIS A CA 1
ATOM 562 C C . HIS A 1 72 ? -6.328 6.353 -11.191 1.00 51.19 72 HIS A C 1
ATOM 564 O O . HIS A 1 72 ? -6.907 6.654 -10.152 1.00 51.19 72 HIS A O 1
ATOM 570 N N . CYS A 1 73 ? -6.943 5.702 -12.171 1.00 54.06 73 CYS A N 1
ATOM 571 C CA . CYS A 1 73 ? -8.324 5.226 -12.085 1.00 54.06 73 CYS A CA 1
ATOM 572 C C . CYS A 1 73 ? -8.496 4.030 -11.112 1.00 54.06 73 CYS A C 1
ATOM 574 O O . CYS A 1 73 ? -9.384 3.212 -11.327 1.00 54.06 73 CYS A O 1
ATOM 576 N N . TYR A 1 74 ? -7.634 3.896 -10.095 1.00 67.44 74 TYR A N 1
ATOM 577 C CA . TYR A 1 74 ? -7.464 2.714 -9.240 1.00 67.44 74 TYR A CA 1
ATOM 578 C C . TYR A 1 74 ? -7.199 3.099 -7.766 1.00 67.44 74 TYR A C 1
ATOM 580 O O . TYR A 1 74 ? -7.025 4.277 -7.462 1.00 67.44 74 T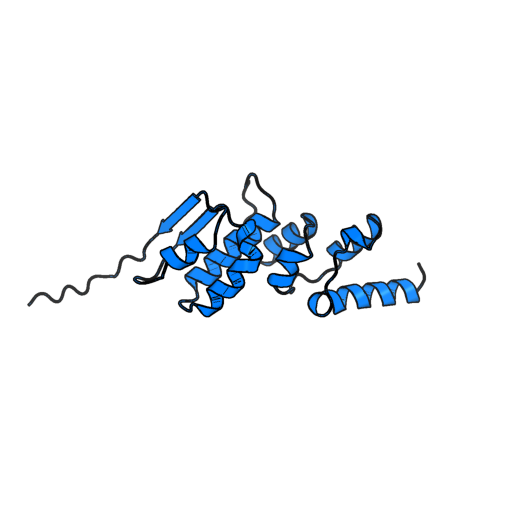YR A O 1
ATOM 588 N N . SER A 1 75 ? -7.186 2.116 -6.853 1.00 86.06 75 SER A N 1
ATOM 589 C CA . SER A 1 75 ? -7.017 2.306 -5.396 1.00 86.06 75 SER A CA 1
ATOM 590 C C . SER A 1 75 ? -5.600 2.745 -4.992 1.00 86.06 75 SER A C 1
ATOM 592 O O . SER A 1 75 ? -4.622 2.442 -5.685 1.00 86.06 75 SER A O 1
ATOM 594 N N . TYR A 1 76 ? -5.450 3.401 -3.831 1.00 89.62 76 TYR A N 1
ATOM 595 C CA . TYR A 1 76 ? -4.121 3.775 -3.316 1.00 89.62 76 TYR A CA 1
ATOM 596 C C . TYR A 1 76 ? -3.254 2.557 -2.984 1.00 89.62 76 TYR A C 1
ATOM 598 O O . TYR A 1 76 ? -2.033 2.612 -3.131 1.00 89.62 76 TYR A O 1
ATOM 606 N N . LYS A 1 77 ? -3.877 1.443 -2.578 1.00 91.38 77 LYS A N 1
ATOM 607 C CA . LYS A 1 77 ? -3.200 0.162 -2.324 1.00 91.38 77 LYS A CA 1
ATOM 608 C C . LYS A 1 77 ? -2.468 -0.342 -3.563 1.00 91.38 77 LYS A C 1
ATOM 610 O O . LYS A 1 77 ? -1.283 -0.662 -3.498 1.00 91.38 77 LYS A O 1
ATOM 615 N N . GLN A 1 78 ? -3.157 -0.345 -4.702 1.00 89.75 78 GLN A N 1
ATOM 616 C CA . GLN A 1 78 ? -2.560 -0.709 -5.981 1.00 89.75 78 GLN A CA 1
ATOM 617 C C . GLN A 1 78 ? -1.414 0.240 -6.352 1.00 89.75 78 GLN A C 1
ATOM 619 O O . GLN A 1 78 ? -0.319 -0.227 -6.656 1.00 89.75 78 GLN A O 1
ATOM 624 N N . LEU A 1 79 ? -1.639 1.558 -6.281 1.00 89.25 79 LEU A N 1
ATOM 625 C CA . LEU A 1 79 ? -0.610 2.551 -6.611 1.00 89.25 79 LEU A CA 1
ATOM 626 C C . LEU A 1 79 ? 0.660 2.356 -5.769 1.00 89.25 79 LEU A C 1
ATOM 628 O O . LEU A 1 79 ? 1.772 2.411 -6.295 1.00 89.25 79 LEU A O 1
ATOM 632 N N . PHE A 1 80 ? 0.492 2.106 -4.471 1.00 91.00 80 PHE A N 1
ATOM 633 C CA . PHE A 1 80 ? 1.594 1.842 -3.557 1.00 91.00 80 PHE A CA 1
ATOM 634 C C . PHE A 1 80 ? 2.401 0.607 -3.973 1.00 91.00 80 PHE A C 1
ATOM 636 O O . PHE A 1 80 ? 3.621 0.699 -4.098 1.00 91.00 80 PHE A O 1
ATOM 643 N N . PHE A 1 81 ? 1.745 -0.534 -4.208 1.00 91.25 81 PHE A N 1
ATOM 644 C CA . PHE A 1 81 ? 2.451 -1.774 -4.537 1.00 91.25 81 PHE A CA 1
ATOM 645 C C . PHE A 1 81 ? 3.100 -1.746 -5.922 1.00 91.25 81 PHE A C 1
ATOM 647 O O . PHE A 1 81 ? 4.220 -2.234 -6.078 1.00 91.25 81 PHE A O 1
ATOM 654 N N . GLU A 1 82 ? 2.455 -1.127 -6.913 1.00 89.12 82 GLU A N 1
ATOM 655 C CA . GLU A 1 82 ? 3.053 -0.937 -8.237 1.00 89.12 82 GLU A CA 1
ATOM 656 C C . GLU A 1 82 ? 4.331 -0.095 -8.153 1.00 89.12 82 GLU A C 1
ATOM 658 O O . GLU A 1 82 ? 5.344 -0.464 -8.745 1.00 89.12 82 GLU A O 1
ATOM 663 N N . GLN A 1 83 ? 4.315 0.999 -7.387 1.00 88.12 83 GLN A N 1
ATOM 664 C CA . GLN A 1 83 ? 5.490 1.847 -7.181 1.00 88.12 83 GLN A CA 1
ATOM 665 C C . GLN A 1 83 ? 6.585 1.123 -6.381 1.00 88.12 83 GLN A C 1
ATOM 667 O O . GLN A 1 83 ? 7.757 1.170 -6.751 1.00 88.12 83 GLN A O 1
ATOM 672 N N . PHE A 1 84 ? 6.205 0.406 -5.321 1.00 87.50 84 PHE A N 1
ATOM 673 C CA . PHE A 1 84 ? 7.135 -0.357 -4.490 1.00 87.50 84 PHE A CA 1
ATOM 674 C C . PHE A 1 84 ? 7.918 -1.389 -5.311 1.00 87.50 84 PHE A C 1
ATOM 676 O O . PHE A 1 84 ? 9.141 -1.464 -5.213 1.00 87.50 84 PHE A O 1
ATOM 683 N N . ILE A 1 85 ? 7.241 -2.151 -6.176 1.00 85.38 85 ILE A N 1
ATOM 684 C CA . ILE A 1 85 ? 7.920 -3.128 -7.037 1.00 85.38 85 ILE A CA 1
ATOM 685 C C . ILE A 1 85 ? 8.860 -2.440 -8.021 1.00 85.38 85 ILE A C 1
ATOM 687 O O . ILE A 1 85 ? 9.965 -2.931 -8.241 1.00 85.38 85 ILE A O 1
ATOM 691 N N . GLN A 1 86 ? 8.459 -1.308 -8.603 1.00 84.50 86 GLN A N 1
ATOM 692 C CA . GLN A 1 86 ? 9.324 -0.562 -9.520 1.00 84.50 86 GLN A CA 1
ATOM 693 C C . GLN A 1 86 ? 10.621 -0.128 -8.829 1.00 84.50 86 GLN A C 1
ATOM 695 O O . GLN A 1 86 ? 11.702 -0.267 -9.405 1.00 84.50 86 GLN A O 1
ATOM 700 N N . GLU A 1 87 ? 10.541 0.318 -7.576 1.00 83.50 87 GLU A N 1
ATOM 701 C CA . GLU A 1 87 ? 11.706 0.675 -6.762 1.00 83.50 87 GLU A CA 1
ATOM 702 C C . GLU A 1 87 ? 12.582 -0.540 -6.427 1.00 83.50 87 GLU A C 1
ATOM 704 O O . GLU A 1 87 ? 13.807 -0.480 -6.575 1.00 83.50 87 GLU A O 1
ATOM 709 N N . VAL A 1 88 ? 11.978 -1.666 -6.033 1.00 80.94 88 VAL A N 1
ATOM 710 C CA . VAL A 1 88 ? 12.703 -2.913 -5.728 1.00 80.94 88 VAL A CA 1
ATOM 711 C C . VAL A 1 88 ? 13.435 -3.441 -6.962 1.00 80.94 88 VAL A C 1
ATOM 713 O O . VAL A 1 88 ? 14.621 -3.758 -6.887 1.00 80.94 88 VAL A O 1
ATOM 716 N N . VAL A 1 89 ? 12.769 -3.476 -8.116 1.00 78.06 89 VAL A N 1
ATOM 717 C CA . VAL A 1 89 ? 13.360 -3.936 -9.382 1.00 78.06 89 VAL A CA 1
ATOM 718 C C . VAL A 1 89 ? 14.474 -3.001 -9.857 1.00 78.06 89 VAL A C 1
ATOM 720 O O . VAL A 1 89 ? 15.491 -3.458 -10.375 1.00 78.06 89 VAL A O 1
ATOM 723 N N . SER A 1 90 ? 14.321 -1.692 -9.653 1.00 74.94 90 SER A N 1
ATOM 724 C CA . SER A 1 90 ? 15.352 -0.716 -10.028 1.00 74.94 90 SER A CA 1
ATOM 725 C C . SER A 1 90 ? 16.591 -0.796 -9.124 1.00 74.94 90 SER A C 1
ATOM 727 O O . SER A 1 90 ? 17.708 -0.520 -9.567 1.00 74.94 90 SER A O 1
ATOM 729 N N . SER A 1 91 ? 16.412 -1.173 -7.854 1.00 73.00 91 SER A N 1
ATOM 730 C CA . SER A 1 91 ? 17.476 -1.181 -6.839 1.00 73.00 91 SER A CA 1
ATOM 731 C C . SER A 1 91 ? 18.168 -2.536 -6.650 1.00 73.00 91 SER A C 1
ATOM 733 O O . SER A 1 91 ? 19.349 -2.562 -6.293 1.00 73.00 91 SER A O 1
ATOM 735 N N . SER A 1 92 ? 17.493 -3.656 -6.925 1.00 64.06 92 SER A N 1
ATOM 736 C CA . SER A 1 92 ? 17.980 -5.010 -6.637 1.00 64.06 92 SER A CA 1
ATOM 737 C C . SER A 1 92 ? 18.059 -5.897 -7.882 1.00 64.06 92 SER A C 1
ATOM 739 O O . SER A 1 92 ? 17.277 -5.778 -8.819 1.00 64.06 92 SER A O 1
ATOM 741 N N . SER A 1 93 ? 19.032 -6.811 -7.896 1.00 57.66 93 SER A N 1
ATOM 742 C CA . SER A 1 93 ? 19.227 -7.821 -8.952 1.00 57.66 93 SER A CA 1
ATOM 743 C C . SER A 1 93 ? 19.078 -9.254 -8.424 1.00 57.66 93 SER A C 1
ATOM 745 O O . SER A 1 93 ? 19.496 -10.191 -9.096 1.00 57.66 93 SER A O 1
ATOM 747 N N . ASN A 1 94 ? 18.523 -9.427 -7.217 1.00 64.25 94 ASN A N 1
ATOM 748 C CA . ASN A 1 94 ? 18.489 -10.713 -6.521 1.00 64.25 94 ASN A CA 1
ATOM 749 C C . ASN A 1 94 ? 17.103 -11.374 -6.557 1.00 64.25 94 ASN A C 1
ATOM 751 O O . ASN A 1 94 ? 16.108 -10.769 -6.158 1.00 64.25 94 ASN A O 1
ATOM 755 N N . ASP A 1 95 ? 17.075 -12.665 -6.899 1.00 62.66 95 ASP A N 1
ATOM 756 C CA . ASP A 1 95 ? 15.867 -13.506 -6.943 1.00 62.66 95 ASP A CA 1
ATOM 757 C C . ASP A 1 95 ? 15.122 -13.604 -5.597 1.00 62.66 95 ASP A C 1
ATOM 759 O O . ASP A 1 95 ? 13.919 -13.855 -5.563 1.00 62.66 95 ASP A O 1
ATOM 763 N N . SER A 1 96 ? 15.799 -13.375 -4.465 1.00 65.56 96 SER A N 1
ATOM 764 C CA . SER A 1 96 ? 15.171 -13.392 -3.136 1.00 65.56 96 SER A CA 1
ATOM 765 C C . SER A 1 96 ? 14.134 -12.281 -2.949 1.00 65.56 96 SER A C 1
ATOM 767 O O . SER A 1 96 ? 13.158 -12.470 -2.227 1.00 65.56 96 SER A O 1
ATOM 769 N N . GLU A 1 97 ? 14.307 -11.134 -3.613 1.00 67.44 97 GLU A N 1
ATOM 770 C CA . GLU A 1 97 ? 13.330 -10.038 -3.568 1.00 67.44 97 GLU A CA 1
ATOM 771 C C . GLU A 1 97 ? 12.072 -10.370 -4.387 1.00 67.44 97 GLU A C 1
ATOM 773 O O . GLU A 1 97 ? 10.980 -9.929 -4.033 1.00 67.44 97 GLU A O 1
ATOM 778 N N . LEU A 1 98 ? 12.174 -11.234 -5.409 1.00 65.44 98 LEU A N 1
ATOM 779 C CA . LEU A 1 98 ? 11.016 -11.702 -6.183 1.00 65.44 98 LEU A CA 1
ATOM 780 C C . LEU A 1 98 ? 10.038 -12.516 -5.322 1.00 65.44 98 LEU A C 1
ATOM 782 O O . LEU A 1 98 ? 8.835 -12.492 -5.563 1.00 65.44 98 LEU A O 1
ATOM 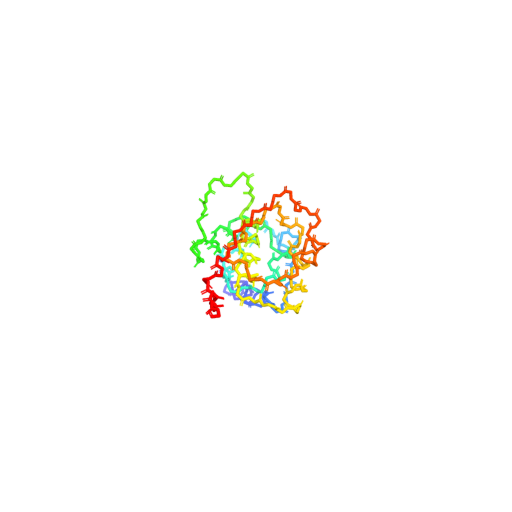786 N N . GLN A 1 99 ? 10.507 -13.183 -4.262 1.00 66.50 99 GLN A N 1
ATOM 787 C CA . GLN A 1 99 ? 9.610 -13.884 -3.337 1.00 66.50 99 GLN A CA 1
ATOM 788 C C . GLN A 1 99 ? 8.720 -12.926 -2.537 1.00 66.50 99 GLN A C 1
ATOM 790 O O . GLN A 1 99 ? 7.582 -13.277 -2.224 1.00 66.50 99 GLN A O 1
ATOM 795 N N . ARG A 1 100 ? 9.199 -11.706 -2.243 1.00 71.25 100 ARG A N 1
ATOM 796 C CA . ARG A 1 100 ? 8.397 -10.671 -1.567 1.00 71.25 100 ARG A CA 1
ATOM 797 C C . ARG A 1 100 ? 7.267 -10.168 -2.462 1.00 71.25 100 ARG A C 1
ATOM 799 O O . ARG A 1 100 ? 6.213 -9.806 -1.953 1.00 71.25 100 ARG A O 1
ATOM 806 N N . ILE A 1 101 ? 7.451 -10.216 -3.780 1.00 75.44 101 ILE A N 1
ATOM 807 C CA . ILE A 1 101 ? 6.461 -9.767 -4.767 1.00 75.44 101 ILE A CA 1
ATOM 808 C C . ILE A 1 101 ? 5.209 -10.650 -4.763 1.00 75.44 101 ILE A C 1
ATOM 810 O O . ILE A 1 101 ? 4.112 -10.133 -4.953 1.00 75.44 101 ILE A O 1
ATOM 814 N N . ASN A 1 102 ? 5.330 -11.947 -4.464 1.00 78.25 102 ASN A N 1
ATOM 815 C CA . ASN A 1 102 ? 4.196 -12.878 -4.506 1.00 78.25 102 ASN A CA 1
ATOM 816 C C . ASN A 1 102 ? 3.017 -12.454 -3.619 1.00 78.25 102 ASN A C 1
ATOM 818 O O . ASN A 1 102 ? 1.872 -12.636 -4.013 1.00 78.25 102 ASN A O 1
ATOM 822 N N . CYS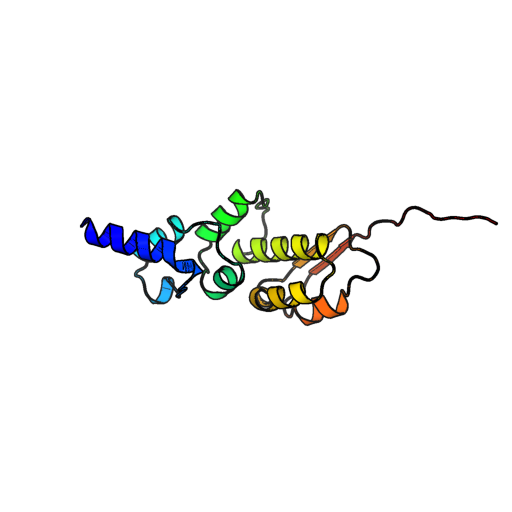 A 1 103 ? 3.271 -11.867 -2.443 1.00 79.00 103 CYS A N 1
ATOM 823 C CA . CYS A 1 103 ? 2.183 -11.423 -1.562 1.00 79.00 103 CYS A CA 1
ATOM 824 C C . CYS A 1 103 ? 1.441 -10.183 -2.087 1.00 79.00 103 CYS A C 1
ATOM 826 O O . CYS A 1 103 ? 0.348 -9.882 -1.624 1.00 79.00 103 CYS A O 1
ATOM 828 N N . MET A 1 104 ? 2.028 -9.481 -3.056 1.00 85.38 104 MET A N 1
ATOM 829 C CA . MET A 1 104 ? 1.524 -8.231 -3.628 1.00 85.38 104 MET A CA 1
ATOM 830 C C . MET A 1 104 ? 1.020 -8.412 -5.058 1.00 85.38 104 MET A C 1
ATOM 832 O O . MET A 1 104 ? 0.416 -7.494 -5.605 1.00 85.38 104 MET A O 1
ATOM 836 N N . ALA A 1 105 ? 1.305 -9.567 -5.664 1.00 84.56 105 ALA A N 1
ATOM 837 C CA . ALA A 1 105 ? 1.145 -9.858 -7.082 1.00 84.56 105 ALA A CA 1
ATOM 838 C C . ALA A 1 105 ? -0.254 -9.535 -7.615 1.00 84.56 105 ALA A C 1
ATOM 840 O O . ALA A 1 105 ? -0.387 -8.982 -8.707 1.00 84.56 105 ALA A O 1
ATOM 841 N N . ASP A 1 106 ? -1.283 -9.814 -6.814 1.00 86.25 106 ASP A N 1
ATOM 842 C CA . ASP A 1 106 ? -2.677 -9.581 -7.186 1.00 86.25 106 ASP A CA 1
ATOM 843 C C . ASP A 1 106 ? -3.006 -8.094 -7.377 1.00 86.25 106 ASP A C 1
ATOM 845 O O . ASP A 1 106 ? -3.919 -7.751 -8.130 1.00 86.25 106 ASP A O 1
ATOM 849 N N . TYR A 1 107 ? -2.242 -7.196 -6.754 1.00 85.94 107 TYR A N 1
ATOM 850 C CA . TYR A 1 107 ? -2.455 -5.753 -6.842 1.00 85.94 107 TYR A CA 1
ATOM 851 C C . TYR A 1 107 ? -1.726 -5.113 -8.028 1.00 85.94 107 TYR A C 1
ATOM 853 O O . TYR A 1 107 ? -1.954 -3.941 -8.319 1.00 85.94 107 TYR A O 1
ATOM 861 N N . ILE A 1 108 ? -0.876 -5.853 -8.740 1.00 87.19 108 ILE A N 1
ATOM 862 C CA . ILE A 1 108 ? -0.003 -5.302 -9.779 1.00 87.19 108 ILE A CA 1
ATOM 863 C C . ILE A 1 108 ? -0.653 -5.445 -11.150 1.00 87.19 108 ILE A C 1
ATOM 865 O O . ILE A 1 108 ? -0.681 -6.531 -11.727 1.00 87.19 108 ILE A O 1
ATOM 869 N N . HIS A 1 109 ? -1.124 -4.331 -11.709 1.00 87.44 109 HIS A N 1
ATOM 870 C CA . HIS A 1 109 ? -1.745 -4.316 -13.037 1.00 87.44 109 HIS A CA 1
ATOM 871 C C . HIS A 1 109 ? -0.906 -3.571 -14.068 1.00 87.44 109 HIS A C 1
ATOM 873 O O . HIS A 1 109 ? -1.029 -3.821 -15.273 1.00 87.44 109 HIS A O 1
ATOM 879 N N . SER A 1 110 ? -0.067 -2.648 -13.606 1.00 86.50 110 SER A N 1
ATOM 880 C CA . SER A 1 110 ? 0.828 -1.852 -14.422 1.00 86.50 110 SER A CA 1
ATOM 881 C C . SER A 1 110 ? 2.218 -1.795 -13.799 1.00 86.50 110 SER A C 1
ATOM 883 O O . SER A 1 110 ? 2.375 -1.483 -12.624 1.00 86.50 110 SER A O 1
ATOM 885 N N . LEU A 1 111 ? 3.248 -2.013 -14.613 1.00 85.44 111 LEU A N 1
ATOM 886 C CA . LEU A 1 111 ? 4.635 -1.775 -14.228 1.00 85.44 111 LEU A CA 1
ATOM 887 C C . LEU A 1 111 ? 5.311 -0.834 -15.215 1.00 85.44 111 LEU A C 1
ATOM 889 O O . LEU A 1 111 ? 5.283 -1.055 -16.427 1.00 85.44 111 LEU A O 1
ATOM 893 N N . ARG A 1 112 ? 5.954 0.203 -14.677 1.00 85.12 112 ARG A N 1
ATOM 894 C CA . ARG A 1 112 ? 6.895 1.047 -15.407 1.00 85.12 112 ARG A CA 1
ATOM 895 C C . ARG A 1 112 ? 8.284 0.847 -14.828 1.00 85.12 112 ARG A C 1
ATOM 897 O O . ARG A 1 112 ? 8.587 1.321 -13.745 1.00 85.12 112 ARG A O 1
ATOM 904 N N . LEU A 1 113 ? 9.117 0.127 -15.556 1.00 82.31 113 LEU A N 1
ATOM 905 C CA . LEU A 1 113 ? 10.480 -0.145 -15.147 1.00 82.31 113 LEU A CA 1
ATOM 906 C C . LEU A 1 113 ? 11.411 0.755 -15.948 1.00 82.31 113 LEU A C 1
ATOM 908 O O . LEU A 1 113 ? 11.649 0.533 -17.139 1.00 82.31 113 LEU A O 1
ATOM 912 N N . ASP A 1 114 ? 11.915 1.784 -15.280 1.00 79.50 114 ASP A N 1
ATOM 913 C CA . ASP A 1 114 ? 12.908 2.683 -15.839 1.00 79.50 114 ASP A CA 1
ATOM 914 C C . ASP A 1 114 ? 14.311 2.209 -15.453 1.00 79.50 114 ASP A C 1
ATOM 916 O O . ASP A 1 114 ? 14.549 1.757 -14.338 1.00 79.50 114 ASP A O 1
ATOM 920 N N . SER A 1 115 ? 15.267 2.342 -16.369 1.00 73.94 115 SER A N 1
ATOM 921 C CA . SER A 1 115 ? 16.678 2.022 -16.118 1.00 73.94 115 SER A CA 1
ATOM 922 C C . SER A 1 115 ? 16.962 0.545 -15.799 1.00 73.94 115 SER A C 1
ATOM 924 O O . SER A 1 115 ? 17.830 0.228 -14.985 1.00 73.94 115 SER A O 1
ATOM 926 N N . ILE A 1 116 ? 16.270 -0.377 -16.474 1.00 72.56 116 ILE A N 1
ATOM 927 C CA . ILE A 1 116 ? 16.469 -1.820 -16.272 1.00 72.56 116 ILE A CA 1
ATOM 928 C C . ILE A 1 116 ? 17.890 -2.217 -16.672 1.00 72.56 116 ILE A C 1
ATOM 930 O O . ILE A 1 116 ? 18.352 -1.906 -17.775 1.00 72.56 116 ILE A O 1
ATOM 934 N N . LYS A 1 117 ? 18.577 -2.939 -15.780 1.00 71.94 117 LYS A N 1
ATOM 935 C CA . LYS A 1 117 ? 19.918 -3.465 -16.044 1.00 71.94 117 LYS A CA 1
ATOM 936 C C . LYS A 1 117 ? 19.868 -4.589 -17.090 1.00 71.94 117 LYS A C 1
ATOM 938 O O . LYS A 1 117 ? 18.984 -5.447 -17.015 1.00 71.94 117 LYS A O 1
ATOM 943 N N . PRO A 1 118 ? 20.834 -4.646 -18.025 1.00 69.38 118 PRO A N 1
ATOM 944 C CA . PRO A 1 118 ? 20.979 -5.790 -18.920 1.00 69.38 118 PRO A CA 1
ATOM 945 C C . PRO A 1 118 ? 21.089 -7.097 -18.121 1.00 69.38 118 PRO A C 1
ATOM 947 O O . PRO A 1 118 ? 21.884 -7.182 -17.187 1.00 69.38 118 PRO A O 1
ATOM 950 N N . GLY A 1 119 ? 20.291 -8.105 -18.480 1.00 70.94 119 GLY A N 1
ATOM 951 C CA . GLY A 1 119 ? 20.276 -9.407 -17.802 1.00 70.94 119 GLY A CA 1
ATOM 952 C C . GLY A 1 119 ? 19.310 -9.529 -16.617 1.00 70.94 119 GLY A C 1
ATOM 953 O O . GLY A 1 119 ? 19.287 -10.583 -15.988 1.00 70.94 119 GLY A O 1
ATOM 954 N N . PHE A 1 120 ? 18.497 -8.508 -16.315 1.00 75.69 120 PHE A N 1
ATOM 955 C CA . PHE A 1 120 ? 17.404 -8.657 -15.348 1.00 75.69 120 PHE A CA 1
ATOM 956 C C . PHE A 1 120 ? 16.387 -9.712 -15.838 1.00 75.69 120 PHE A C 1
ATOM 958 O O . PHE A 1 120 ? 15.945 -9.621 -16.990 1.00 75.69 120 PHE A O 1
ATOM 965 N N . PRO A 1 121 ? 15.988 -10.691 -15.003 1.00 77.69 121 PRO A N 1
ATOM 966 C CA . PRO A 1 121 ? 15.101 -11.779 -15.411 1.00 77.69 121 PRO A CA 1
ATOM 967 C C . PRO A 1 121 ? 13.634 -11.315 -15.473 1.00 77.69 121 PRO A C 1
ATOM 969 O O . PRO A 1 121 ? 12.809 -11.680 -14.635 1.00 77.69 121 PRO A O 1
ATOM 972 N N . LEU A 1 122 ? 13.300 -10.504 -16.486 1.00 79.44 122 LEU A N 1
ATOM 973 C CA . LEU A 1 122 ? 11.937 -10.001 -16.716 1.00 79.44 122 LEU A CA 1
ATOM 974 C C . LEU A 1 122 ? 10.919 -11.138 -16.830 1.00 79.44 122 LEU A C 1
ATOM 976 O O . LEU A 1 122 ? 9.836 -11.037 -16.260 1.00 79.44 122 LEU A O 1
ATOM 980 N N . ASP A 1 123 ? 11.280 -12.223 -17.514 1.00 81.69 123 ASP A N 1
ATOM 981 C CA . ASP A 1 123 ? 10.394 -13.372 -17.700 1.00 81.69 123 ASP A CA 1
ATOM 982 C C . ASP A 1 123 ? 10.011 -14.003 -16.355 1.00 81.69 123 ASP A C 1
ATOM 984 O O . ASP A 1 123 ? 8.837 -14.272 -16.108 1.00 81.69 123 ASP A O 1
ATOM 988 N N . SER A 1 124 ? 10.978 -14.157 -15.445 1.00 80.81 124 SER A N 1
ATOM 989 C CA . SER A 1 124 ? 10.725 -14.670 -14.095 1.00 80.81 124 SER A CA 1
ATOM 990 C C . SER A 1 124 ? 9.816 -13.738 -13.296 1.00 80.81 124 SER A C 1
ATOM 992 O O . SER A 1 124 ? 8.921 -14.212 -12.606 1.00 80.81 124 SER A O 1
ATOM 994 N N . LEU A 1 125 ? 10.001 -12.417 -13.406 1.00 80.50 125 LEU A N 1
ATOM 995 C CA . LEU A 1 125 ? 9.144 -11.441 -12.728 1.00 80.50 125 LEU A CA 1
ATOM 996 C C . LEU A 1 125 ? 7.696 -11.512 -13.235 1.00 80.50 125 LEU A C 1
ATOM 998 O O . LEU A 1 125 ? 6.773 -11.570 -12.430 1.00 80.50 125 LEU A O 1
ATOM 1002 N N . VAL A 1 126 ? 7.489 -11.518 -14.555 1.00 83.31 126 VAL A N 1
ATOM 1003 C CA . VAL A 1 126 ? 6.145 -11.483 -15.159 1.00 83.31 126 VAL A CA 1
ATOM 1004 C C . VAL A 1 126 ? 5.340 -12.741 -14.826 1.00 83.31 126 VAL A C 1
ATOM 1006 O O . VAL A 1 126 ? 4.135 -12.645 -14.612 1.00 83.31 126 VAL A O 1
ATOM 1009 N N . VAL A 1 127 ? 5.989 -13.903 -14.698 1.00 84.94 127 VAL A N 1
ATOM 1010 C CA . VAL A 1 127 ? 5.331 -15.153 -14.268 1.00 84.94 127 VAL A CA 1
ATOM 1011 C C . VAL A 1 127 ? 4.684 -15.023 -12.883 1.00 84.94 127 VAL A C 1
ATOM 1013 O O . VAL A 1 127 ? 3.670 -15.668 -12.619 1.00 84.94 127 VAL A O 1
ATOM 1016 N N . HIS A 1 128 ? 5.226 -14.169 -12.014 1.00 83.56 128 HIS A N 1
ATOM 1017 C CA . HIS A 1 128 ? 4.686 -13.920 -10.679 1.00 83.56 128 HIS A CA 1
ATOM 1018 C C . HIS A 1 128 ? 3.596 -12.842 -10.642 1.00 83.56 128 HIS A C 1
ATOM 1020 O O . HIS A 1 128 ? 3.082 -12.564 -9.565 1.00 83.56 128 HIS A O 1
ATOM 1026 N N . LEU A 1 129 ? 3.229 -12.232 -11.774 1.00 87.75 129 LEU A N 1
ATOM 1027 C CA . LEU A 1 129 ? 2.303 -11.098 -11.834 1.00 87.75 129 LEU A CA 1
ATOM 1028 C C . LEU A 1 129 ? 1.081 -11.434 -12.706 1.00 87.75 129 LEU A C 1
ATOM 1030 O O . LEU A 1 129 ? 1.010 -11.014 -13.864 1.00 87.75 129 LEU A O 1
ATOM 1034 N N . PRO A 1 130 ? 0.100 -12.181 -12.169 1.00 86.88 130 PRO A N 1
ATOM 1035 C CA . PRO A 1 130 ? -1.011 -12.720 -12.955 1.00 86.88 130 PRO A CA 1
ATOM 1036 C C . PRO A 1 130 ? -1.930 -11.635 -13.533 1.00 86.88 130 PRO A C 1
ATOM 1038 O O . PRO A 1 130 ? -2.540 -11.845 -14.579 1.00 86.88 130 PRO A O 1
ATOM 1041 N N . ASN A 1 131 ? -2.007 -10.472 -12.879 1.00 88.00 131 ASN A N 1
ATOM 1042 C CA . ASN A 1 131 ? -2.891 -9.369 -13.263 1.00 88.00 131 ASN A CA 1
ATOM 1043 C C . ASN A 1 131 ? -2.190 -8.289 -14.106 1.00 88.00 131 ASN A C 1
ATOM 1045 O O . ASN A 1 131 ? -2.805 -7.274 -14.452 1.00 88.00 131 ASN A O 1
ATOM 1049 N N . LEU A 1 132 ? -0.918 -8.494 -14.475 1.00 88.38 132 LEU A N 1
ATOM 1050 C CA . LEU A 1 132 ? -0.145 -7.516 -15.233 1.00 88.38 132 LEU A CA 1
ATOM 1051 C C . LEU A 1 132 ? -0.731 -7.329 -16.638 1.00 88.38 132 LEU A C 1
ATOM 1053 O O . LEU A 1 132 ? -0.630 -8.188 -17.509 1.00 88.38 132 LEU A O 1
ATOM 1057 N N . SER A 1 133 ? -1.305 -6.152 -16.872 1.00 87.00 133 SER A N 1
ATOM 1058 C CA . SER A 1 133 ? -1.935 -5.773 -18.143 1.00 87.00 133 SER A CA 1
ATOM 1059 C C . SER A 1 133 ? -1.115 -4.759 -18.939 1.00 87.00 133 SER A C 1
ATOM 1061 O O . SER A 1 133 ? -1.283 -4.626 -20.153 1.00 87.00 133 SER A O 1
ATOM 1063 N N . LYS A 1 134 ? -0.233 -4.013 -18.263 1.00 86.31 134 LYS A N 1
ATOM 1064 C CA . LYS A 1 134 ? 0.578 -2.948 -18.856 1.00 86.31 134 LYS A CA 1
ATOM 1065 C C . LYS A 1 134 ? 2.015 -3.048 -18.366 1.00 86.31 134 LYS A C 1
ATOM 1067 O O . LYS A 1 134 ? 2.273 -2.977 -17.171 1.00 86.31 134 LYS A O 1
ATOM 1072 N N . LEU A 1 135 ? 2.951 -3.144 -19.303 1.00 86.31 135 LEU A N 1
ATOM 1073 C CA . LEU A 1 135 ? 4.382 -3.132 -19.024 1.00 86.31 135 LEU A CA 1
ATOM 1074 C C . LEU A 1 135 ? 5.053 -2.054 -19.877 1.00 86.31 135 LEU A C 1
ATOM 1076 O O . LEU A 1 135 ? 4.928 -2.050 -21.101 1.00 86.31 135 LEU A O 1
ATOM 1080 N N . GLN A 1 136 ? 5.742 -1.125 -19.224 1.00 85.25 136 GLN A N 1
ATOM 1081 C CA . GLN A 1 136 ? 6.552 -0.088 -19.856 1.00 85.25 136 GLN A CA 1
ATOM 1082 C C . GLN A 1 136 ? 8.000 -0.284 -19.424 1.00 85.25 136 GLN A C 1
ATOM 1084 O O . GLN A 1 136 ? 8.281 -0.350 -18.230 1.00 85.25 136 GLN A O 1
ATOM 1089 N N . LEU A 1 137 ? 8.902 -0.397 -20.398 1.00 82.38 137 LEU A N 1
ATOM 1090 C CA . LEU A 1 137 ? 10.319 -0.666 -20.170 1.00 82.38 137 LEU A CA 1
ATOM 1091 C C . LEU A 1 137 ? 11.150 0.469 -20.767 1.00 82.38 137 LEU A C 1
ATOM 1093 O O . LEU A 1 137 ? 11.005 0.780 -21.951 1.00 82.38 137 LEU A O 1
ATOM 1097 N N . SER A 1 138 ? 12.055 1.023 -19.966 1.00 79.44 138 SER A N 1
ATOM 1098 C CA . SER A 1 138 ? 13.087 1.954 -20.420 1.00 79.44 138 SER A CA 1
ATOM 1099 C C . SER A 1 138 ? 14.458 1.369 -20.078 1.00 79.44 138 SER A C 1
ATOM 1101 O O . SER A 1 138 ? 14.746 1.063 -18.921 1.00 79.44 138 SER A O 1
ATOM 1103 N N . PHE A 1 139 ? 15.322 1.211 -21.079 1.00 69.38 139 PHE A N 1
ATOM 1104 C CA . PHE A 1 139 ? 16.665 0.653 -20.898 1.00 69.38 139 PHE A CA 1
ATOM 1105 C C . PHE A 1 139 ? 17.695 1.765 -20.706 1.00 69.38 139 PHE A C 1
ATOM 1107 O O . PHE A 1 139 ? 17.644 2.784 -21.400 1.00 69.38 139 PHE A O 1
ATOM 1114 N N . ILE A 1 140 ? 18.671 1.552 -19.816 1.00 65.31 140 ILE A N 1
ATOM 1115 C CA . ILE A 1 140 ? 19.871 2.395 -19.803 1.00 65.31 140 ILE A CA 1
ATOM 1116 C C . ILE A 1 140 ? 20.639 2.081 -21.086 1.00 65.31 140 ILE A C 1
ATOM 1118 O O . ILE A 1 140 ? 21.022 0.935 -21.328 1.00 65.31 140 ILE A O 1
ATOM 1122 N N . LYS A 1 141 ? 20.860 3.094 -21.926 1.00 55.31 141 LYS A N 1
ATOM 1123 C CA . LYS A 1 141 ? 21.787 2.983 -23.052 1.00 55.31 141 LYS A CA 1
ATOM 1124 C C . LYS A 1 141 ? 23.170 2.726 -22.451 1.00 55.31 141 LYS A C 1
ATOM 1126 O O . LYS A 1 141 ? 23.701 3.601 -21.776 1.00 55.31 141 LYS A O 1
ATOM 1131 N N . SER A 1 142 ? 23.720 1.526 -22.634 1.00 51.09 142 SER A N 1
ATOM 1132 C CA . SER A 1 142 ? 25.121 1.275 -22.296 1.00 51.09 142 SER A CA 1
ATOM 1133 C C . SER A 1 142 ? 25.952 2.236 -23.139 1.00 51.09 142 SER A C 1
ATOM 1135 O O . SER A 1 142 ? 25.895 2.156 -24.365 1.00 51.09 142 SER A O 1
ATOM 1137 N N . GLU A 1 143 ? 26.651 3.175 -22.503 1.00 47.84 143 GLU A N 1
ATOM 1138 C CA . GLU A 1 143 ? 27.633 3.998 -23.202 1.00 47.84 143 GLU A CA 1
ATOM 1139 C C . GLU A 1 143 ? 28.670 3.086 -23.867 1.00 47.84 143 GLU A C 1
ATOM 1141 O O . GLU A 1 143 ? 29.065 2.042 -23.338 1.00 47.84 143 GLU A O 1
ATOM 1146 N N . ASP A 1 144 ? 29.026 3.473 -25.086 1.00 47.06 144 ASP A N 1
ATOM 1147 C CA . ASP A 1 144 ? 29.850 2.744 -26.030 1.00 47.06 144 ASP A CA 1
ATOM 1148 C C . ASP A 1 144 ? 31.232 2.387 -25.457 1.00 47.06 144 ASP A C 1
ATOM 1150 O O . ASP A 1 144 ? 32.103 3.242 -25.307 1.00 47.06 144 ASP A O 1
ATOM 1154 N N . HIS A 1 145 ? 31.510 1.095 -25.277 1.00 40.62 145 HIS A N 1
ATOM 1155 C CA . HIS A 1 145 ? 32.874 0.588 -25.430 1.00 40.62 145 HIS A CA 1
ATOM 1156 C C . HIS A 1 145 ? 33.090 0.161 -26.884 1.00 40.62 145 HIS A C 1
ATOM 1158 O O . HIS A 1 145 ? 33.230 -1.018 -27.202 1.00 40.62 145 HIS A O 1
ATOM 1164 N N . LEU A 1 146 ? 33.134 1.149 -27.781 1.00 37.28 146 LEU A N 1
ATOM 1165 C CA . LEU A 1 146 ? 33.799 1.003 -29.072 1.00 37.28 146 LEU A CA 1
ATOM 1166 C C . LEU A 1 146 ? 35.313 1.062 -28.830 1.00 37.28 146 LEU A C 1
ATOM 1168 O O . LEU A 1 146 ? 35.934 2.117 -28.934 1.00 37.28 146 LEU A O 1
ATOM 1172 N N . ILE A 1 147 ? 35.917 -0.083 -28.509 1.00 40.16 147 ILE A N 1
ATOM 1173 C CA . ILE A 1 147 ? 37.337 -0.285 -28.806 1.00 40.16 147 ILE A CA 1
ATOM 1174 C C . ILE A 1 147 ? 37.396 -0.599 -30.303 1.00 40.16 147 ILE A C 1
ATOM 1176 O O . ILE A 1 147 ? 37.140 -1.724 -30.726 1.00 40.16 147 ILE A O 1
ATOM 1180 N N . LEU A 1 148 ? 37.651 0.429 -31.113 1.00 35.53 148 LEU A N 1
ATOM 1181 C CA . LEU A 1 148 ? 38.112 0.239 -32.485 1.00 35.53 148 LEU A CA 1
ATOM 1182 C C . LEU A 1 148 ? 39.574 -0.221 -32.423 1.00 35.53 148 LEU A C 1
ATOM 1184 O O . LEU A 1 148 ? 40.385 0.412 -31.746 1.00 35.53 148 LEU A O 1
ATOM 1188 N N . ASN A 1 149 ? 39.846 -1.347 -33.090 1.00 37.50 149 ASN A N 1
ATOM 1189 C CA . ASN A 1 149 ? 41.183 -1.903 -33.326 1.00 37.50 149 ASN A CA 1
ATOM 1190 C C . ASN A 1 149 ? 42.148 -0.882 -33.937 1.00 37.50 149 ASN A C 1
ATOM 1192 O O . ASN A 1 149 ? 41.697 -0.116 -34.821 1.00 37.50 149 ASN A O 1
#

Sequence (149 aa):
MNALSDLAFDQVVKSFNSAPFHPEELLNRDVAERFFASLSTDISESVLAVFIDDDGYFSRLCQSRGIAIKEHCYSYKQLFFEQFIQEVVSSSSNDSELQRINCMADYIHSLRLDSIKPGFPLDSLVVHLPNLSKLQLSFIKSEDHLILN